Protein AF-A0A507QZF4-F1 (afdb_monomer)

Radius of gyration: 22.24 Å; Cα contacts (8 Å, |Δi|>4): 186; chains: 1; bounding box: 52×52×49 Å

InterPro domains:
  IPR056362 AtuA-like, ferredoxin-fold domain [PF23544] (95-152)

Mean predicted aligned error: 11.83 Å

Sequence (160 aa):
MRSAIPIPFLGFYPVTFPQSELDEAVNLLGSNSASDVQRFAVGPPKKTEPLAPRKDYETKNPAVLEDFGLTKTRPIGDLVLARLGDKGANDCLKKLMGKDWKDWYFVERVEFPDIYAVHFVIYGPLGRGMSSSKLLDSLGKGFGEFIRAVHVPIPKKFLE

Foldseek 3Di:
DPDPDDDDDDDDDDDDDPLQPDQDWDWDADPPDNPPTDIDGPGGDPDDDPDDPADDDDDPDDDDQCVLPAWDWDQQLLQDDDDDDQWDDDPVVCVLCPPVDDPPKDKHWDDDVVVRDITMHIPDPLDPADVPDPDPPNDCVVVNVSSRRRIDTHRPVRND

Solvent-accessible surface area (backbone atoms only — not comparable to full-atom values): 10436 Å² total; per-residue (Å²): 130,85,77,89,70,84,74,89,74,90,82,86,75,94,73,93,73,66,61,88,74,46,87,40,58,52,69,49,71,45,95,86,40,96,83,46,61,51,75,43,82,67,48,56,79,91,75,83,72,84,87,67,87,66,58,67,71,78,71,93,76,74,77,65,69,70,83,54,49,67,62,44,81,38,41,43,44,81,72,48,87,80,81,44,69,83,36,47,67,58,72,63,33,55,60,62,44,49,87,76,52,56,91,86,47,46,48,26,53,44,80,38,76,94,73,79,44,75,49,19,36,52,44,56,96,47,57,85,34,67,96,68,44,91,54,96,76,39,46,37,52,60,56,43,52,54,52,28,61,35,69,38,78,41,39,48,82,66,78,113

Organism: Monascus purpureus (NCBI:txid5098)

pLDDT: mean 77.48, std 13.43, range [40.97, 95.12]

Structure (mmCIF, N/CA/C/O backbone):
data_AF-A0A507QZF4-F1
#
_entry.id   AF-A0A507QZF4-F1
#
loop_
_atom_site.group_PDB
_atom_site.id
_atom_site.type_symbol
_atom_site.label_atom_id
_atom_site.label_alt_id
_atom_site.label_comp_id
_atom_site.label_asym_id
_atom_site.label_entity_id
_atom_site.label_seq_id
_atom_site.pdbx_PDB_ins_code
_atom_site.Cartn_x
_atom_site.Cartn_y
_atom_site.Cartn_z
_atom_site.occupancy
_atom_site.B_iso_or_equiv
_atom_site.auth_seq_id
_atom_site.auth_comp_id
_atom_site.auth_asym_id
_atom_site.auth_atom_id
_atom_site.pdbx_PDB_model_num
ATOM 1 N N . MET A 1 1 ? 35.343 35.270 -6.170 1.00 44.94 1 MET A N 1
ATOM 2 C CA . MET A 1 1 ? 35.050 34.944 -7.582 1.00 44.94 1 MET A CA 1
ATOM 3 C C . MET A 1 1 ? 34.311 33.609 -7.584 1.00 44.94 1 MET A C 1
ATOM 5 O O . MET A 1 1 ? 34.899 32.626 -7.160 1.00 44.94 1 MET A O 1
ATOM 9 N N . ARG A 1 2 ? 33.004 33.576 -7.892 1.00 52.84 2 ARG A N 1
ATOM 10 C CA . ARG A 1 2 ? 32.262 32.306 -8.032 1.00 52.84 2 ARG A CA 1
ATOM 11 C C . ARG A 1 2 ? 32.773 31.628 -9.305 1.00 52.84 2 ARG A C 1
ATOM 13 O O . ARG A 1 2 ? 32.694 32.236 -10.368 1.00 52.84 2 ARG A O 1
ATOM 20 N N . SER A 1 3 ? 33.353 30.439 -9.187 1.00 57.41 3 SER A N 1
ATOM 21 C CA . SER A 1 3 ? 33.901 29.684 -10.316 1.00 57.41 3 SER A CA 1
ATOM 22 C C . SER A 1 3 ? 32.814 29.421 -11.363 1.00 57.41 3 SER A C 1
ATOM 24 O O . SER A 1 3 ? 31.780 28.840 -11.048 1.00 57.41 3 SER A O 1
ATOM 26 N N . ALA A 1 4 ? 33.053 29.854 -12.601 1.00 68.38 4 ALA A N 1
ATOM 27 C CA . ALA A 1 4 ? 32.155 29.740 -13.754 1.00 68.38 4 ALA A CA 1
ATOM 28 C C . ALA A 1 4 ? 32.158 28.339 -14.404 1.00 68.38 4 ALA A C 1
ATOM 30 O O . ALA A 1 4 ? 31.862 28.208 -15.588 1.00 68.38 4 ALA A O 1
ATOM 31 N N . ILE A 1 5 ? 32.542 27.297 -13.661 1.00 73.69 5 ILE A N 1
ATOM 32 C CA . ILE A 1 5 ? 32.644 25.932 -14.187 1.00 73.69 5 ILE A CA 1
ATOM 33 C C . ILE A 1 5 ? 31.276 25.261 -14.003 1.00 73.69 5 ILE A C 1
ATOM 35 O O . ILE A 1 5 ? 30.848 25.099 -12.857 1.00 73.69 5 ILE A O 1
ATOM 39 N N . PRO A 1 6 ? 30.569 24.890 -15.088 1.00 75.75 6 PRO A N 1
ATOM 40 C CA . PRO A 1 6 ? 29.288 24.204 -14.984 1.00 75.75 6 PRO A CA 1
ATOM 41 C C . PRO A 1 6 ? 29.452 22.881 -14.234 1.00 75.75 6 PRO A C 1
ATOM 43 O O . PRO A 1 6 ? 30.323 22.077 -14.565 1.00 75.75 6 PRO A O 1
ATOM 46 N N . ILE A 1 7 ? 28.601 22.644 -13.237 1.00 77.69 7 ILE A N 1
ATOM 47 C CA . ILE A 1 7 ? 28.493 21.337 -12.588 1.00 77.69 7 ILE A CA 1
ATOM 48 C C . ILE A 1 7 ? 27.633 20.457 -13.507 1.00 77.69 7 ILE A C 1
ATOM 50 O O . ILE A 1 7 ? 26.527 20.879 -13.860 1.00 77.69 7 ILE A O 1
ATOM 54 N N . PRO A 1 8 ? 28.094 19.259 -13.907 1.00 76.31 8 PRO A N 1
ATOM 55 C CA . PRO A 1 8 ? 27.250 18.308 -14.616 1.00 76.31 8 PRO A CA 1
ATOM 56 C C . PRO A 1 8 ? 26.003 18.015 -13.780 1.00 76.31 8 PRO A C 1
ATOM 58 O O . PRO A 1 8 ? 26.112 17.592 -12.629 1.00 76.31 8 PRO A O 1
ATOM 61 N N . PHE A 1 9 ? 24.820 18.241 -14.343 1.00 74.88 9 PHE A N 1
ATOM 62 C CA . PHE A 1 9 ? 23.569 17.797 -13.740 1.00 74.88 9 PHE A CA 1
ATOM 63 C C . PHE A 1 9 ? 23.061 16.582 -14.512 1.00 74.88 9 PHE A C 1
ATOM 65 O O . PHE A 1 9 ? 23.109 16.538 -15.742 1.00 74.88 9 PHE A O 1
ATOM 72 N N . LEU A 1 10 ? 22.601 15.571 -13.784 1.00 76.12 10 LEU A N 1
ATOM 73 C CA . LEU A 1 10 ? 22.029 14.373 -14.377 1.00 76.12 10 LEU A CA 1
ATOM 74 C C . LEU A 1 10 ? 20.577 14.667 -14.770 1.00 76.12 10 LEU A C 1
ATOM 76 O O . LEU A 1 10 ? 19.730 14.897 -13.908 1.00 76.12 10 LEU A O 1
ATOM 80 N N . GLY A 1 11 ? 20.298 14.692 -16.072 1.00 72.31 11 GLY A N 1
ATOM 81 C CA . GLY A 1 11 ? 18.937 14.781 -16.595 1.00 72.31 11 GLY A CA 1
ATOM 82 C C . GLY A 1 11 ? 18.314 13.392 -16.699 1.00 72.31 11 GLY A C 1
ATOM 83 O O . GLY A 1 11 ? 18.822 12.548 -17.433 1.00 72.31 11 GLY A O 1
ATOM 84 N N . PHE A 1 12 ? 17.213 13.156 -15.988 1.00 72.44 12 PHE A N 1
ATOM 85 C CA . PHE A 1 12 ? 16.404 11.951 -16.163 1.00 72.44 12 PHE A CA 1
ATOM 86 C C . PHE A 1 12 ? 15.305 12.223 -17.188 1.00 72.44 12 PHE A C 1
ATOM 88 O O . PHE A 1 12 ? 14.484 13.119 -16.995 1.00 72.44 12 PHE A O 1
ATOM 95 N N . TYR A 1 13 ? 15.273 11.429 -18.256 1.00 74.44 13 TYR A N 1
ATOM 96 C CA . TYR A 1 13 ? 14.215 11.472 -19.261 1.00 74.44 13 TYR A CA 1
ATOM 97 C C . TYR A 1 13 ? 13.426 10.162 -19.197 1.00 74.44 13 TYR A C 1
ATOM 99 O O . TYR A 1 13 ? 14.006 9.104 -19.450 1.00 74.44 13 TYR A O 1
ATOM 107 N N . PRO A 1 14 ? 12.131 10.187 -18.831 1.00 73.38 14 PRO A N 1
ATOM 108 C CA . PRO A 1 14 ? 11.321 8.981 -18.840 1.00 73.38 14 PRO A CA 1
ATOM 109 C C . PRO A 1 14 ? 11.080 8.547 -20.286 1.00 73.38 14 PRO A C 1
ATOM 111 O O . PRO A 1 14 ? 10.610 9.329 -21.111 1.00 73.38 14 PRO A O 1
ATOM 114 N N . VAL A 1 15 ? 11.385 7.289 -20.581 1.00 80.06 15 VAL A N 1
ATOM 115 C CA . VAL A 1 15 ? 11.114 6.656 -21.873 1.00 80.06 15 VAL A CA 1
ATOM 116 C C . VAL A 1 15 ? 10.477 5.295 -21.637 1.00 80.06 15 VAL A C 1
ATOM 118 O O . VAL A 1 15 ? 10.752 4.627 -20.639 1.00 80.06 15 VAL A O 1
ATOM 121 N N . THR A 1 16 ? 9.608 4.880 -22.552 1.00 84.06 16 T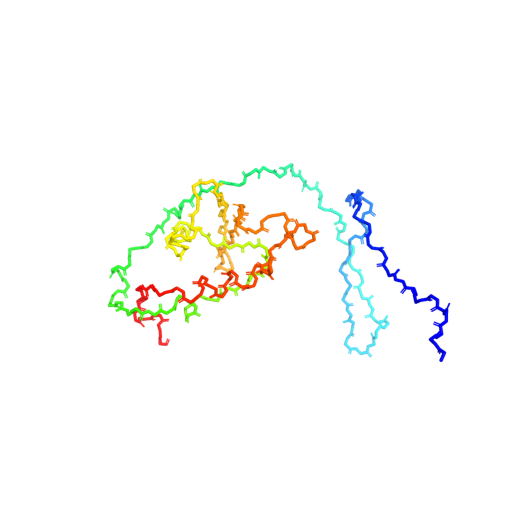HR A N 1
ATOM 122 C CA . THR A 1 16 ? 9.127 3.498 -22.604 1.00 84.06 16 THR A CA 1
ATOM 123 C C . THR A 1 16 ? 10.197 2.639 -23.261 1.00 84.06 16 THR A C 1
ATOM 125 O O . THR A 1 16 ? 10.619 2.948 -24.374 1.00 84.06 16 THR A O 1
ATOM 128 N N . PHE A 1 17 ? 10.618 1.571 -22.588 1.00 83.69 17 PHE A N 1
ATOM 129 C CA . PHE A 1 17 ? 11.596 0.619 -23.107 1.00 83.69 17 PHE A CA 1
ATOM 130 C C . PHE A 1 17 ? 10.917 -0.736 -23.364 1.00 83.69 17 PHE A C 1
ATOM 132 O O . PHE A 1 17 ? 10.159 -1.185 -22.496 1.00 83.69 17 PHE A O 1
ATOM 139 N N . PRO A 1 18 ? 11.128 -1.388 -24.523 1.00 85.81 18 PRO A N 1
ATOM 140 C CA . PRO A 1 18 ? 10.530 -2.689 -24.800 1.00 85.81 18 PRO A CA 1
ATOM 141 C C . PRO A 1 18 ? 10.985 -3.740 -23.784 1.00 85.81 18 PRO A C 1
ATOM 143 O O . PRO A 1 18 ? 12.173 -4.020 -23.650 1.00 85.81 18 PRO A O 1
ATOM 146 N N . GLN A 1 19 ? 10.036 -4.363 -23.081 1.00 82.44 19 GLN A N 1
ATOM 147 C CA . GLN A 1 19 ? 10.351 -5.382 -22.074 1.00 82.44 19 GLN A CA 1
ATOM 148 C C . GLN A 1 19 ? 11.099 -6.586 -22.674 1.00 82.44 19 GLN A C 1
ATOM 150 O O . GLN A 1 19 ? 11.922 -7.195 -22.003 1.00 82.44 19 GLN A O 1
ATOM 155 N N . SER A 1 20 ? 10.861 -6.901 -23.950 1.00 83.94 20 SER A N 1
ATOM 156 C CA . SER A 1 20 ? 11.563 -7.963 -24.682 1.00 83.94 20 SER A CA 1
ATOM 157 C C . SER A 1 20 ? 13.057 -7.708 -24.883 1.00 83.94 20 SER A C 1
ATOM 159 O O . SER A 1 20 ? 13.789 -8.648 -25.174 1.00 83.94 20 SER A O 1
ATOM 161 N N . GLU A 1 21 ? 13.504 -6.458 -24.763 1.00 86.50 21 GLU A N 1
ATOM 162 C CA . GLU A 1 21 ? 14.911 -6.072 -24.906 1.00 86.50 21 GLU A CA 1
ATOM 163 C C . GLU A 1 21 ? 15.654 -6.055 -23.559 1.00 86.50 21 GLU A C 1
ATOM 165 O O . GLU A 1 21 ? 16.863 -5.830 -23.523 1.00 86.50 21 GLU A O 1
ATOM 170 N N . LEU A 1 22 ? 14.957 -6.298 -22.441 1.00 86.12 22 LEU A N 1
ATOM 171 C CA . LEU A 1 22 ? 15.572 -6.361 -21.118 1.00 86.12 22 LEU A CA 1
ATOM 172 C C . LEU A 1 22 ? 16.235 -7.726 -20.887 1.00 86.12 22 LEU A C 1
ATOM 174 O O . LEU A 1 22 ? 15.572 -8.763 -20.855 1.00 86.12 22 LEU A O 1
ATOM 178 N N . ASP A 1 23 ? 17.548 -7.713 -20.649 1.00 87.12 23 ASP A N 1
ATOM 179 C CA . ASP A 1 23 ? 18.297 -8.883 -20.175 1.00 87.12 23 ASP A CA 1
ATOM 180 C C . ASP A 1 23 ? 18.166 -9.023 -18.647 1.00 87.12 23 ASP A C 1
ATOM 182 O O . ASP A 1 23 ? 19.054 -8.654 -17.870 1.00 87.12 23 ASP A O 1
ATOM 186 N N . GLU A 1 24 ? 16.999 -9.504 -18.210 1.00 88.88 24 GLU A N 1
ATOM 187 C CA . GLU A 1 24 ? 16.697 -9.759 -16.800 1.00 88.88 24 GLU A CA 1
ATOM 188 C C . GLU A 1 24 ? 17.461 -10.993 -16.288 1.00 88.88 24 GLU A C 1
ATOM 190 O O . GLU A 1 24 ? 17.261 -12.122 -16.751 1.00 88.88 24 GLU A O 1
ATOM 195 N N . ALA A 1 25 ? 18.316 -10.798 -15.281 1.00 91.19 25 ALA A N 1
ATOM 196 C CA . ALA A 1 25 ? 19.072 -11.873 -14.650 1.00 91.19 25 ALA A CA 1
ATOM 197 C C . ALA A 1 25 ? 19.242 -11.657 -13.141 1.00 91.19 25 ALA A C 1
ATOM 199 O O . ALA A 1 25 ? 19.426 -10.532 -12.672 1.00 91.19 25 ALA A O 1
ATOM 200 N N . VAL A 1 26 ? 19.251 -12.755 -12.386 1.00 91.00 26 VAL A N 1
ATOM 201 C CA . VAL A 1 26 ? 19.630 -12.767 -10.969 1.00 91.00 26 VAL A CA 1
ATOM 202 C C . VAL A 1 26 ? 21.123 -13.048 -10.882 1.00 91.00 26 VAL A C 1
ATOM 204 O O . VAL A 1 26 ? 21.597 -14.050 -11.407 1.00 91.00 26 VAL A O 1
ATOM 207 N N . ASN A 1 27 ? 21.870 -12.168 -10.222 1.00 90.94 27 ASN A N 1
ATOM 208 C CA . ASN A 1 27 ? 23.300 -12.348 -9.986 1.00 90.94 27 ASN A CA 1
ATOM 209 C C . ASN A 1 27 ? 23.494 -12.661 -8.499 1.00 90.94 27 ASN A C 1
ATOM 211 O O . ASN A 1 27 ? 23.261 -11.795 -7.656 1.00 90.94 27 ASN A O 1
ATOM 215 N N . LEU A 1 28 ? 23.875 -13.897 -8.176 1.00 89.19 28 LEU A N 1
ATOM 216 C CA . LEU A 1 28 ? 24.254 -14.283 -6.819 1.00 89.19 28 LEU A CA 1
ATOM 217 C C . LEU A 1 28 ? 25.739 -13.987 -6.630 1.00 89.19 28 LEU A C 1
ATOM 219 O O . LEU A 1 28 ? 26.574 -14.499 -7.373 1.00 89.19 28 LEU A O 1
ATOM 223 N N . LEU A 1 29 ? 26.049 -13.133 -5.658 1.00 89.94 29 LEU A N 1
ATOM 224 C CA . LEU A 1 29 ? 27.421 -12.788 -5.299 1.00 89.94 29 LEU A CA 1
ATOM 225 C C . LEU A 1 29 ? 27.935 -13.801 -4.271 1.00 89.94 29 LEU A C 1
ATOM 227 O O . LEU A 1 29 ? 27.300 -14.009 -3.235 1.00 89.94 29 LEU A O 1
ATOM 231 N N . GLY A 1 30 ? 29.075 -14.422 -4.558 1.00 84.38 30 GLY A N 1
ATOM 232 C CA . GLY A 1 30 ? 29.782 -15.308 -3.646 1.00 84.38 30 GLY A CA 1
ATOM 233 C C . GLY A 1 30 ? 30.273 -14.558 -2.409 1.00 84.38 30 GLY A C 1
ATOM 234 O O . GLY A 1 30 ? 30.601 -13.371 -2.451 1.00 84.38 30 GLY A O 1
ATOM 235 N N . SER A 1 31 ? 30.341 -15.258 -1.279 1.00 79.56 31 SER A N 1
ATOM 236 C CA . SER A 1 31 ? 30.668 -14.679 0.031 1.00 79.56 31 SER A CA 1
ATOM 237 C C . SER A 1 31 ? 32.093 -14.130 0.139 1.00 79.56 31 SER A C 1
ATOM 239 O O . SER A 1 31 ? 32.349 -13.277 0.986 1.00 79.56 31 SER A O 1
ATOM 241 N N . ASN A 1 32 ? 33.015 -14.588 -0.711 1.00 70.44 32 ASN A N 1
ATOM 242 C CA . ASN A 1 32 ? 34.447 -14.342 -0.530 1.00 70.44 32 ASN A CA 1
ATOM 243 C C . ASN A 1 32 ? 35.069 -13.383 -1.552 1.00 70.44 32 ASN A C 1
ATOM 245 O O . ASN A 1 32 ? 36.211 -12.972 -1.355 1.00 70.44 32 ASN A O 1
ATOM 249 N N . SER A 1 33 ? 34.386 -13.020 -2.643 1.00 69.75 33 SER A N 1
ATOM 250 C CA . SER A 1 33 ? 34.923 -12.087 -3.646 1.00 69.75 33 SER A CA 1
ATOM 251 C C . SER A 1 33 ? 33.828 -11.539 -4.556 1.00 69.75 33 SER A C 1
ATOM 253 O O . SER A 1 33 ? 32.999 -12.290 -5.055 1.00 69.75 33 SER A O 1
ATOM 255 N N . ALA A 1 34 ? 33.890 -10.241 -4.867 1.00 67.81 34 ALA A N 1
ATOM 256 C CA . ALA A 1 34 ? 32.982 -9.583 -5.816 1.00 67.81 34 ALA A CA 1
ATOM 257 C C . ALA A 1 34 ? 33.083 -10.122 -7.262 1.00 67.81 34 ALA A C 1
ATOM 259 O O . ALA A 1 34 ? 32.257 -9.778 -8.102 1.00 67.81 34 ALA A O 1
ATOM 260 N N . SER A 1 35 ? 34.100 -10.937 -7.559 1.00 76.00 35 SER A N 1
ATOM 261 C CA . SER A 1 35 ? 34.319 -11.603 -8.847 1.00 76.00 35 SER A CA 1
ATOM 262 C C . SER A 1 35 ? 33.672 -12.987 -8.954 1.00 76.00 35 SER A C 1
ATOM 264 O O . SER A 1 35 ? 33.564 -13.507 -10.062 1.00 76.00 35 SER A O 1
ATOM 266 N N . ASP A 1 36 ? 33.244 -13.586 -7.841 1.00 83.81 36 ASP A N 1
ATOM 267 C CA . ASP A 1 36 ? 32.515 -14.855 -7.840 1.00 83.81 36 ASP A CA 1
ATOM 268 C C . ASP A 1 36 ? 31.021 -14.564 -8.015 1.00 83.81 36 ASP A C 1
ATOM 270 O O . ASP A 1 36 ? 30.277 -14.426 -7.047 1.00 83.81 36 ASP A O 1
ATOM 274 N N . VAL A 1 37 ? 30.597 -14.336 -9.259 1.00 88.31 37 VAL A N 1
ATOM 275 C CA . VAL A 1 37 ? 29.213 -13.969 -9.580 1.00 88.31 37 VAL A CA 1
ATOM 276 C C . VAL A 1 37 ? 28.560 -15.077 -10.386 1.00 88.31 37 VAL A C 1
ATOM 278 O O . VAL A 1 37 ? 28.897 -15.298 -11.549 1.00 88.31 37 VAL A O 1
ATOM 281 N N . GLN A 1 38 ? 27.563 -15.732 -9.794 1.00 90.38 38 GLN A N 1
ATOM 282 C CA . GLN A 1 38 ? 26.726 -16.687 -10.504 1.00 90.38 38 GLN A CA 1
ATOM 283 C C . GLN A 1 38 ? 25.509 -15.968 -11.095 1.00 90.38 38 GLN A C 1
ATOM 285 O O . GLN A 1 38 ? 24.607 -15.539 -10.373 1.00 90.38 38 GLN A O 1
ATOM 290 N N . ARG A 1 39 ? 25.483 -15.829 -12.424 1.00 91.12 39 ARG A N 1
ATOM 291 C CA . ARG A 1 39 ? 24.373 -15.211 -13.162 1.00 91.12 39 ARG A CA 1
ATOM 292 C C . ARG A 1 39 ? 23.366 -16.266 -13.615 1.00 91.12 39 ARG A C 1
ATOM 294 O O . ARG A 1 39 ? 23.715 -17.202 -14.327 1.00 91.12 39 ARG A O 1
ATOM 301 N N . PHE A 1 40 ? 22.102 -16.055 -13.274 1.00 92.31 40 PHE A N 1
ATOM 302 C CA . PHE A 1 40 ? 20.964 -16.843 -13.729 1.00 92.31 40 PHE A CA 1
ATOM 303 C C . PHE A 1 40 ? 20.087 -15.974 -14.622 1.00 92.31 40 PHE A C 1
ATOM 305 O O . PHE A 1 40 ? 19.459 -15.027 -14.145 1.00 92.31 40 PHE A O 1
ATOM 312 N N . ALA A 1 41 ? 20.050 -16.284 -15.917 1.00 90.81 41 ALA A N 1
ATOM 313 C CA . ALA A 1 41 ? 19.152 -15.613 -16.847 1.00 90.81 41 ALA A CA 1
ATOM 314 C C . ALA A 1 41 ? 17.700 -15.975 -16.505 1.00 90.81 41 ALA A C 1
ATOM 316 O O . ALA A 1 41 ? 17.333 -17.151 -16.497 1.00 90.81 41 ALA A O 1
ATOM 317 N N . VAL A 1 42 ? 16.889 -14.961 -16.211 1.00 88.12 42 VAL A N 1
ATOM 318 C CA . VAL A 1 42 ? 15.448 -15.111 -15.961 1.00 88.12 42 VAL A CA 1
ATOM 319 C C . VAL A 1 42 ? 14.688 -14.811 -17.249 1.00 88.12 42 VAL A C 1
ATOM 321 O O . VAL A 1 42 ? 13.793 -15.567 -17.633 1.00 88.12 42 VAL A O 1
ATOM 324 N N . GLY A 1 43 ? 15.118 -13.758 -17.953 1.00 84.44 43 GLY A N 1
ATOM 325 C CA . GLY A 1 43 ? 14.445 -13.222 -19.128 1.00 84.44 43 GLY A CA 1
ATOM 326 C C . GLY A 1 43 ? 13.094 -12.579 -18.788 1.00 84.44 43 GLY A C 1
ATOM 327 O O . GLY A 1 43 ? 12.600 -12.709 -17.666 1.00 84.44 43 GLY A O 1
ATOM 328 N N . PRO A 1 44 ? 12.471 -11.890 -19.755 1.00 84.31 44 PRO A N 1
ATOM 329 C CA . PRO A 1 44 ? 11.194 -11.233 -19.530 1.00 84.31 44 PRO A CA 1
ATOM 330 C C . PRO A 1 44 ? 10.061 -12.252 -19.281 1.00 84.31 44 PRO A C 1
ATOM 332 O O . PRO A 1 44 ? 10.100 -13.380 -19.796 1.00 84.31 44 PRO A O 1
ATOM 335 N N . PRO A 1 45 ? 8.999 -11.868 -18.548 1.00 83.56 45 PRO A N 1
ATOM 336 C CA . PRO A 1 45 ? 7.812 -12.694 -18.352 1.00 83.56 45 PRO A CA 1
ATOM 337 C C . PRO A 1 45 ? 7.221 -13.183 -19.682 1.00 83.56 45 PRO A C 1
ATOM 339 O O . PRO A 1 45 ? 6.829 -12.398 -20.540 1.00 83.56 45 PRO A O 1
ATOM 342 N N . LYS A 1 46 ? 7.101 -14.507 -19.843 1.00 83.25 46 LYS A N 1
ATOM 343 C CA . LYS A 1 46 ? 6.586 -15.133 -21.081 1.00 83.25 46 LYS A CA 1
ATOM 344 C C . LYS A 1 46 ? 5.084 -14.937 -21.299 1.00 83.25 46 LYS A C 1
ATOM 346 O O . LYS A 1 46 ? 4.591 -15.144 -22.402 1.00 83.25 46 LYS A O 1
ATOM 351 N N . LYS A 1 47 ? 4.347 -14.618 -20.235 1.00 83.75 47 LYS A N 1
ATOM 352 C CA . LYS A 1 47 ? 2.909 -14.355 -20.263 1.00 83.75 47 LYS A CA 1
ATOM 353 C C . LYS A 1 47 ? 2.684 -12.966 -19.697 1.00 83.75 47 LYS A C 1
ATOM 355 O O . LYS A 1 47 ? 3.000 -12.724 -18.535 1.00 83.75 47 LYS A O 1
ATOM 360 N N . THR A 1 48 ? 2.146 -12.084 -20.522 1.00 81.62 48 THR A N 1
ATOM 361 C CA . THR A 1 48 ? 1.731 -10.743 -20.129 1.00 81.62 48 THR A CA 1
ATOM 362 C C . THR A 1 48 ? 0.268 -10.558 -20.498 1.00 81.62 48 THR A C 1
ATOM 364 O O . THR A 1 48 ? -0.248 -11.187 -21.423 1.00 81.62 48 THR A O 1
ATOM 367 N N . GLU A 1 49 ? -0.412 -9.706 -19.750 1.00 80.44 49 GLU A N 1
ATOM 368 C CA . GLU A 1 49 ? -1.775 -9.283 -20.031 1.00 80.44 49 GLU A CA 1
ATOM 369 C C . GLU A 1 49 ? -1.839 -7.759 -19.891 1.00 80.44 49 GLU A C 1
ATOM 371 O O . GLU A 1 49 ? -1.112 -7.193 -19.065 1.00 80.44 49 GLU A O 1
ATOM 376 N N . PRO A 1 50 ? -2.664 -7.062 -20.693 1.00 79.06 50 PRO A N 1
ATOM 377 C CA . PRO A 1 50 ? -2.938 -5.656 -20.451 1.00 79.06 50 PRO A CA 1
ATOM 378 C C . PRO A 1 50 ? -3.422 -5.466 -19.013 1.00 79.06 50 PRO A C 1
ATOM 380 O O . PRO A 1 50 ? -4.293 -6.202 -18.548 1.00 79.06 50 PRO A O 1
ATOM 383 N N . LEU A 1 51 ? -2.868 -4.475 -18.311 1.00 72.19 51 LEU A N 1
ATOM 384 C CA . LEU A 1 51 ? -3.269 -4.192 -16.939 1.00 72.19 51 LEU A CA 1
ATOM 385 C C . LEU A 1 51 ? -4.729 -3.720 -16.925 1.00 72.19 51 LEU A C 1
ATOM 387 O O . LEU A 1 51 ? -5.025 -2.572 -17.256 1.00 72.19 51 LEU A O 1
ATOM 391 N N . ALA A 1 52 ? -5.641 -4.612 -16.548 1.00 74.44 52 ALA A N 1
ATOM 392 C CA . ALA A 1 52 ? -7.026 -4.253 -16.299 1.00 74.44 52 ALA A CA 1
ATOM 393 C C . ALA A 1 52 ? -7.140 -3.500 -14.960 1.00 74.44 52 ALA A C 1
ATOM 395 O O . ALA A 1 52 ? -6.404 -3.828 -14.021 1.00 74.44 52 ALA A O 1
ATOM 396 N N . PRO A 1 53 ? -8.075 -2.537 -14.833 1.00 70.75 53 PRO A N 1
ATOM 397 C CA . PRO A 1 53 ? -8.425 -1.968 -13.537 1.00 70.75 53 PRO A CA 1
ATOM 398 C C . PRO A 1 53 ? -8.802 -3.095 -12.580 1.00 70.75 53 PRO A C 1
ATOM 400 O O . PRO A 1 53 ? -9.672 -3.919 -12.892 1.00 70.75 53 PRO A O 1
ATOM 403 N N . ARG A 1 54 ? -8.133 -3.173 -11.430 1.00 75.62 54 ARG A N 1
ATOM 404 C CA . ARG A 1 54 ? -8.485 -4.188 -10.437 1.00 75.62 54 ARG A CA 1
ATOM 405 C C . ARG A 1 54 ? -9.760 -3.756 -9.729 1.00 75.62 54 ARG A C 1
ATOM 407 O O . ARG A 1 54 ? -10.079 -2.575 -9.632 1.00 75.62 54 ARG A O 1
ATOM 414 N N . LYS A 1 55 ? -10.534 -4.735 -9.272 1.00 77.75 55 LYS A N 1
ATOM 415 C CA . LYS A 1 55 ? -11.812 -4.461 -8.617 1.00 77.75 55 LYS A CA 1
ATOM 416 C C . LYS A 1 55 ? -11.589 -4.045 -7.167 1.00 77.75 55 LYS A C 1
ATOM 418 O O . LYS A 1 55 ? -10.692 -4.553 -6.494 1.00 77.75 55 LYS A O 1
ATOM 423 N N . ASP A 1 56 ? -12.458 -3.160 -6.709 1.00 82.81 56 ASP A N 1
ATOM 424 C CA . ASP A 1 56 ? -12.773 -3.003 -5.297 1.00 82.81 56 ASP A CA 1
ATOM 425 C C . ASP A 1 56 ? -13.690 -4.175 -4.893 1.00 82.81 56 ASP A C 1
ATOM 427 O O . ASP A 1 56 ? -14.697 -4.422 -5.566 1.00 82.81 56 ASP A O 1
ATOM 431 N N . TYR A 1 57 ? -13.314 -4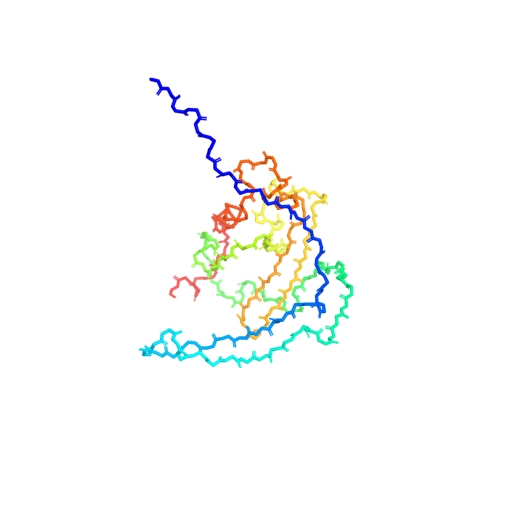.959 -3.880 1.00 84.25 57 TYR A N 1
ATOM 432 C CA . TYR A 1 57 ? -14.112 -6.094 -3.410 1.00 84.25 57 TYR A CA 1
ATOM 433 C C . TYR A 1 57 ? -13.871 -6.391 -1.930 1.00 84.25 57 TYR A C 1
ATOM 435 O O . TYR A 1 57 ? -12.739 -6.371 -1.457 1.00 84.25 57 TYR A O 1
ATOM 443 N N . GLU A 1 58 ? -14.922 -6.772 -1.213 1.00 81.12 58 GLU A N 1
ATOM 444 C CA . GLU A 1 58 ? -14.817 -7.171 0.191 1.00 81.12 58 GLU A CA 1
ATOM 445 C C . GLU A 1 58 ? -14.191 -8.556 0.379 1.00 81.12 58 GLU A C 1
ATOM 447 O O . GLU A 1 58 ? -14.198 -9.396 -0.526 1.00 81.12 58 GLU A O 1
ATOM 452 N N . THR A 1 59 ? -13.642 -8.812 1.570 1.00 81.69 59 THR A N 1
ATOM 453 C CA . THR A 1 59 ? -13.156 -10.162 1.900 1.00 81.69 59 THR A CA 1
ATOM 454 C C . THR A 1 59 ? -14.291 -11.172 1.754 1.00 81.69 59 THR A C 1
ATOM 456 O O . THR A 1 59 ? -15.414 -10.937 2.196 1.00 81.69 59 THR A O 1
ATOM 459 N N . LYS A 1 60 ? -14.006 -12.319 1.128 1.00 83.00 60 LYS A N 1
ATOM 460 C CA . LYS A 1 60 ? -15.016 -13.371 0.930 1.00 83.00 60 LYS A CA 1
ATOM 461 C C . LYS A 1 60 ? -15.480 -13.980 2.254 1.00 83.00 60 LYS A C 1
ATOM 463 O O . LYS A 1 60 ? -16.623 -14.407 2.351 1.00 83.00 60 LYS A O 1
ATOM 468 N N . ASN A 1 61 ? -14.595 -14.000 3.251 1.00 84.12 61 ASN A N 1
ATOM 469 C CA . ASN A 1 61 ? -14.830 -14.586 4.567 1.00 84.12 61 ASN A CA 1
ATOM 470 C C . ASN A 1 61 ? -14.549 -13.527 5.648 1.00 84.12 61 ASN A C 1
ATOM 472 O O . ASN A 1 61 ? -13.465 -13.534 6.240 1.00 84.12 61 ASN A O 1
ATOM 476 N N . PRO A 1 62 ? -15.464 -12.567 5.873 1.00 83.62 62 PRO A N 1
ATOM 477 C CA . PRO A 1 62 ? -15.291 -11.565 6.916 1.00 83.62 62 PRO A CA 1
ATOM 478 C C . PRO A 1 62 ? -15.354 -12.226 8.293 1.00 83.62 62 PRO A C 1
ATOM 480 O O . PRO A 1 62 ? -16.263 -13.003 8.578 1.00 83.62 62 PRO A O 1
ATOM 483 N N . ALA A 1 63 ? -14.388 -11.908 9.150 1.00 85.44 63 ALA A N 1
ATOM 484 C CA . ALA A 1 63 ? -14.415 -12.335 10.540 1.00 85.44 63 ALA A CA 1
ATOM 485 C C . ALA A 1 63 ? -15.219 -11.327 11.378 1.00 85.44 63 ALA A C 1
ATOM 487 O O . ALA A 1 63 ? -15.067 -10.116 11.204 1.00 85.44 63 ALA A O 1
ATOM 488 N N . VAL A 1 64 ? -16.068 -11.824 12.278 1.00 86.31 64 VAL A N 1
ATOM 489 C CA . VAL A 1 64 ? -16.892 -10.996 13.169 1.00 86.31 64 VAL A CA 1
ATOM 490 C C . VAL A 1 64 ? -16.026 -10.527 14.334 1.00 86.31 64 VAL A C 1
ATOM 492 O O . VAL A 1 64 ? -15.373 -11.339 14.981 1.00 86.31 64 VAL A O 1
ATOM 495 N N . LEU A 1 65 ? -15.966 -9.217 14.587 1.00 84.44 65 LEU A N 1
ATOM 496 C CA . LEU A 1 65 ? -15.027 -8.640 15.558 1.00 84.44 65 LEU A CA 1
ATOM 497 C C . LEU A 1 65 ? -15.302 -9.134 16.987 1.00 84.44 65 LEU A C 1
ATOM 499 O O . LEU A 1 65 ? -14.374 -9.346 17.767 1.00 84.44 65 LEU A O 1
ATOM 503 N N . GLU A 1 66 ? -16.573 -9.352 17.304 1.00 87.69 66 GLU A N 1
ATOM 504 C CA . GLU A 1 66 ? -17.072 -9.819 18.593 1.00 87.69 66 GLU A CA 1
ATOM 505 C C . GLU A 1 66 ? -16.550 -11.223 18.946 1.00 87.69 66 GLU A C 1
ATOM 507 O O . GLU A 1 66 ? -16.288 -11.503 20.118 1.00 87.69 66 GLU A O 1
ATOM 512 N N . ASP A 1 67 ? -16.277 -12.066 17.942 1.00 90.94 67 ASP A N 1
ATOM 513 C CA . ASP A 1 67 ? -15.711 -13.412 18.124 1.00 90.94 67 ASP A CA 1
ATOM 514 C C . ASP A 1 67 ? -14.278 -13.368 18.686 1.00 90.94 67 ASP A C 1
ATOM 516 O O . ASP A 1 67 ? -13.738 -14.362 19.182 1.00 90.94 67 ASP A O 1
ATOM 520 N N . PHE A 1 68 ? -13.625 -12.204 18.623 1.00 89.56 68 PHE A N 1
ATOM 521 C CA . PHE A 1 68 ? -12.271 -11.998 19.123 1.00 89.56 68 PHE A CA 1
ATOM 522 C C . PHE A 1 68 ? -12.234 -11.518 20.584 1.00 89.56 68 PHE A C 1
ATOM 524 O O . PHE A 1 68 ? -11.141 -11.388 21.142 1.00 89.56 68 PHE A O 1
ATOM 531 N N . GLY A 1 69 ? -13.398 -11.336 21.219 1.00 90.56 69 GLY A N 1
ATOM 532 C CA . GLY A 1 69 ? -13.540 -10.959 22.623 1.00 90.56 69 GLY A CA 1
ATOM 533 C C . GLY A 1 69 ? -13.487 -9.449 22.860 1.00 90.56 69 GLY A C 1
ATOM 534 O O . GLY A 1 69 ? -13.797 -8.641 21.988 1.00 90.56 69 GLY A O 1
ATOM 535 N N . LEU A 1 70 ? -13.108 -9.046 24.078 1.00 93.44 70 LEU A N 1
ATOM 536 C CA . LEU A 1 70 ? -13.077 -7.632 24.459 1.00 93.44 70 LEU A CA 1
ATOM 537 C C . LEU A 1 70 ? -12.081 -6.840 23.604 1.00 93.44 70 LEU A C 1
ATOM 539 O O . LEU A 1 70 ? -10.921 -7.228 23.458 1.00 93.44 70 LEU A O 1
ATOM 543 N N . THR A 1 71 ? -12.507 -5.673 23.132 1.00 93.31 71 THR A N 1
ATOM 544 C CA . THR A 1 71 ? -11.665 -4.745 22.372 1.00 93.31 71 THR A CA 1
ATOM 545 C C . THR A 1 71 ? -11.105 -3.625 23.247 1.00 93.31 71 THR A C 1
ATOM 547 O O . THR A 1 71 ? -11.685 -3.255 24.270 1.00 93.31 71 THR A O 1
ATOM 550 N N . LYS A 1 72 ? -9.989 -3.036 22.821 1.00 93.69 72 LYS A N 1
ATOM 551 C CA . LYS A 1 72 ? -9.423 -1.798 23.360 1.00 93.69 72 LYS A CA 1
ATOM 552 C C . LYS A 1 72 ? -9.149 -0.837 22.209 1.00 93.69 72 LYS A C 1
ATOM 554 O O . LYS A 1 72 ? -8.566 -1.230 21.203 1.00 93.69 72 LYS A O 1
ATOM 559 N N . THR A 1 73 ? -9.547 0.422 22.363 1.00 95.12 73 THR A N 1
ATOM 560 C CA . THR A 1 73 ? -9.262 1.460 21.367 1.00 95.12 73 THR A CA 1
ATOM 561 C C . THR A 1 73 ? -7.773 1.789 21.368 1.00 95.12 73 THR A C 1
ATOM 563 O O . THR A 1 73 ? -7.235 2.238 22.384 1.00 95.12 73 THR A O 1
ATOM 566 N N . ARG A 1 74 ? -7.104 1.544 20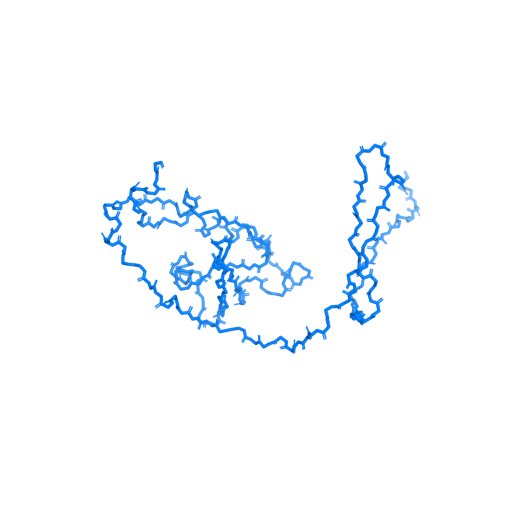.241 1.00 93.12 74 ARG A N 1
ATOM 567 C CA . ARG A 1 74 ? -5.659 1.732 20.045 1.00 93.12 74 ARG A CA 1
ATOM 568 C C . ARG A 1 74 ? -5.370 2.127 18.589 1.00 93.12 74 ARG A C 1
ATOM 570 O O . ARG A 1 74 ? -6.211 1.845 17.731 1.00 93.12 74 ARG A O 1
ATOM 577 N N . PRO A 1 75 ? -4.223 2.766 18.293 1.00 91.44 75 PRO A N 1
ATOM 578 C CA . PRO A 1 75 ? -3.771 2.958 16.918 1.00 91.44 75 PRO A CA 1
ATOM 579 C C . PRO A 1 75 ? -3.691 1.617 16.182 1.00 91.44 75 PRO A C 1
ATOM 581 O O . PRO A 1 75 ? -3.096 0.669 16.695 1.00 91.44 75 PRO A O 1
ATOM 584 N N . ILE A 1 76 ? -4.248 1.526 14.972 1.00 88.56 76 ILE A N 1
ATOM 585 C CA . ILE A 1 76 ? -4.185 0.289 14.171 1.00 88.56 76 ILE A CA 1
ATOM 586 C C . ILE A 1 76 ? -2.738 -0.127 13.864 1.00 88.56 76 ILE A C 1
ATOM 588 O O . ILE A 1 76 ? -2.448 -1.313 13.710 1.00 88.56 76 ILE A O 1
ATOM 592 N N . GLY A 1 77 ? -1.820 0.843 13.844 1.00 86.38 77 GLY A N 1
ATOM 593 C CA . GLY A 1 77 ? -0.386 0.641 13.674 1.00 86.38 77 GLY A CA 1
ATOM 594 C C . GLY A 1 77 ? 0.314 -0.133 14.793 1.00 86.38 77 GLY A C 1
ATOM 595 O O . GLY A 1 77 ? 1.480 -0.477 14.592 1.00 86.38 77 GLY A O 1
ATOM 596 N N . ASP A 1 78 ? -0.359 -0.397 15.921 1.00 87.12 78 ASP A N 1
ATOM 597 C CA . ASP A 1 78 ? 0.128 -1.288 16.985 1.00 87.12 78 ASP A CA 1
ATOM 598 C C . ASP A 1 78 ? 0.038 -2.768 16.589 1.00 87.12 78 ASP A C 1
ATOM 600 O O . ASP A 1 78 ? 0.847 -3.573 17.036 1.00 87.12 78 ASP A O 1
ATOM 604 N N . LEU A 1 79 ? -0.949 -3.124 15.760 1.00 85.25 79 LEU A N 1
ATOM 605 C CA . LEU A 1 79 ? -1.190 -4.495 15.307 1.00 85.25 79 LEU A CA 1
ATOM 606 C C . LEU A 1 79 ? -0.731 -4.703 13.859 1.00 85.25 79 LEU A C 1
ATOM 608 O O . LEU A 1 79 ? -0.182 -5.745 13.508 1.00 85.25 79 LEU A O 1
ATOM 612 N N . VAL A 1 80 ? -0.975 -3.713 12.999 1.00 81.81 80 VAL A N 1
ATOM 613 C CA . VAL A 1 80 ? -0.711 -3.802 11.564 1.00 81.81 80 VAL A CA 1
ATOM 614 C C . VAL A 1 80 ? 0.541 -3.007 11.225 1.00 81.81 80 VAL A C 1
ATOM 616 O O . VAL A 1 80 ? 0.600 -1.782 11.363 1.00 81.81 80 VAL A O 1
ATOM 619 N N . LEU A 1 81 ? 1.542 -3.710 10.704 1.00 73.75 81 LEU A N 1
ATOM 620 C CA . LEU A 1 81 ? 2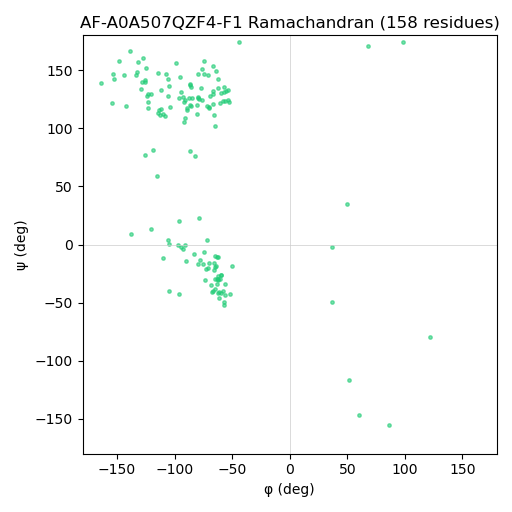.668 -3.068 10.044 1.00 73.75 81 LEU A CA 1
ATOM 621 C C . LEU A 1 81 ? 2.225 -2.618 8.650 1.00 73.75 81 LEU A C 1
ATOM 623 O O . LEU A 1 81 ? 1.616 -3.386 7.907 1.00 73.75 81 LEU A O 1
ATOM 627 N N . ALA A 1 82 ? 2.565 -1.390 8.268 1.00 65.44 82 ALA A N 1
ATOM 628 C CA . ALA A 1 82 ? 2.396 -0.925 6.898 1.00 65.44 82 ALA A CA 1
ATOM 629 C C . ALA A 1 82 ? 3.756 -0.510 6.336 1.00 65.44 82 ALA A C 1
ATOM 631 O O . ALA A 1 82 ? 4.482 0.271 6.946 1.00 65.44 82 ALA A O 1
ATOM 632 N N . ARG A 1 83 ? 4.094 -1.016 5.149 1.00 62.41 83 ARG A N 1
ATOM 633 C CA . ARG A 1 83 ? 5.128 -0.428 4.296 1.00 62.41 83 ARG A CA 1
ATOM 634 C C . ARG A 1 83 ? 4.435 0.171 3.085 1.00 62.41 83 ARG A C 1
ATOM 636 O O . ARG A 1 83 ? 3.913 -0.574 2.265 1.00 62.41 83 ARG A O 1
ATOM 643 N N . LEU A 1 84 ? 4.449 1.499 2.967 1.00 58.75 84 LEU A N 1
ATOM 644 C CA . LEU A 1 84 ? 3.972 2.163 1.757 1.00 58.75 84 LEU A CA 1
ATOM 645 C C . LEU A 1 84 ? 5.112 2.396 0.763 1.00 58.75 84 LEU A C 1
ATOM 647 O O . LEU A 1 84 ? 5.932 3.299 0.927 1.00 58.75 84 LEU A O 1
ATOM 651 N N . GLY A 1 85 ? 5.112 1.586 -0.295 1.00 55.38 85 GLY A N 1
ATOM 652 C CA . GLY A 1 85 ? 5.382 2.067 -1.650 1.00 55.38 85 GLY A CA 1
ATOM 653 C C . GLY A 1 85 ? 4.029 2.328 -2.309 1.00 55.38 85 GLY A C 1
ATOM 654 O O . GLY A 1 85 ? 3.173 1.464 -2.219 1.00 55.38 85 GLY A O 1
ATOM 655 N N . ASP A 1 86 ? 3.820 3.533 -2.843 1.00 45.88 86 ASP A N 1
ATOM 656 C CA . ASP A 1 86 ? 2.705 4.058 -3.663 1.00 45.88 86 ASP A CA 1
ATOM 657 C C . ASP A 1 86 ? 1.226 3.633 -3.408 1.00 45.88 86 ASP A C 1
ATOM 659 O O . ASP A 1 86 ? 0.346 4.115 -4.119 1.00 45.88 86 ASP A O 1
ATOM 663 N N . LYS A 1 87 ? 0.888 2.747 -2.461 1.00 50.53 87 LYS A N 1
ATOM 664 C CA . LYS A 1 87 ? -0.333 1.918 -2.522 1.00 50.53 87 LYS A CA 1
ATOM 665 C C . LYS A 1 87 ? -0.796 1.503 -1.087 1.00 50.53 87 LYS A C 1
ATOM 667 O O . LYS A 1 87 ? -0.002 0.938 -0.339 1.00 50.53 87 LYS A O 1
ATOM 672 N N . GLY A 1 88 ? -2.038 1.837 -0.664 1.00 42.19 88 GLY A N 1
ATOM 673 C CA . GLY A 1 88 ? -2.616 1.626 0.696 1.00 42.19 88 GLY A CA 1
ATOM 674 C C . GLY A 1 88 ? -4.091 1.134 0.735 1.00 42.19 88 GLY A C 1
ATOM 675 O O . GLY A 1 88 ? -4.732 1.172 -0.303 1.00 42.19 88 GLY A O 1
ATOM 676 N N . ALA A 1 89 ? -4.580 0.656 1.907 1.00 42.84 89 ALA A N 1
ATOM 677 C CA . ALA A 1 89 ? -5.784 -0.180 2.250 1.00 42.84 89 ALA A CA 1
ATOM 678 C C . ALA A 1 89 ? -7.209 0.077 1.637 1.00 42.84 89 ALA A C 1
ATOM 680 O O . ALA A 1 89 ? -7.404 1.059 0.950 1.00 42.84 89 ALA A O 1
ATOM 681 N N . ASN A 1 90 ? -8.247 -0.763 1.883 1.00 41.03 90 ASN A N 1
ATOM 682 C CA . ASN A 1 90 ? -9.658 -0.619 1.389 1.00 41.03 90 ASN A CA 1
ATOM 683 C C . ASN A 1 90 ? -10.734 -0.698 2.503 1.00 41.03 90 ASN A C 1
ATOM 685 O O . ASN A 1 90 ? -10.398 -1.183 3.581 1.00 41.03 90 ASN A O 1
ATOM 689 N N . ASP A 1 91 ? -11.954 -0.181 2.220 1.00 44.34 91 ASP A N 1
ATOM 690 C CA . ASP A 1 91 ? -13.257 -0.065 2.938 1.00 44.34 91 ASP A CA 1
ATOM 691 C C . ASP A 1 91 ? -13.226 0.197 4.438 1.00 44.34 91 ASP A C 1
ATOM 693 O O . ASP A 1 91 ? -13.780 1.196 4.911 1.00 44.34 91 ASP A O 1
ATOM 697 N N . CYS A 1 92 ? -12.445 -0.586 5.174 1.00 56.47 92 CYS A N 1
ATOM 698 C CA . CYS A 1 92 ? -11.793 -0.061 6.359 1.00 56.47 92 CYS A CA 1
ATOM 699 C C . CYS A 1 92 ? -11.024 1.223 6.010 1.00 56.47 92 CYS A C 1
ATOM 701 O O . CYS A 1 92 ? -11.198 2.207 6.699 1.00 56.47 92 CYS A O 1
ATOM 703 N N . LEU A 1 93 ? -10.292 1.311 4.893 1.00 72.00 93 LEU A N 1
ATOM 704 C CA . LEU A 1 93 ? -9.575 2.537 4.523 1.00 72.00 93 LEU A CA 1
ATOM 705 C C . LEU A 1 93 ? -10.484 3.739 4.278 1.00 72.00 93 LEU A C 1
ATOM 707 O O . LEU A 1 93 ? -10.162 4.820 4.756 1.00 72.00 93 LEU A O 1
ATOM 711 N N . LYS A 1 94 ? -11.629 3.570 3.606 1.00 77.69 94 LYS A N 1
ATOM 712 C CA . LYS A 1 94 ? -12.601 4.667 3.464 1.00 77.69 94 LYS A CA 1
ATOM 713 C C . LYS A 1 94 ? -13.003 5.191 4.851 1.00 77.69 94 LYS A C 1
ATOM 715 O O . LYS A 1 94 ? -12.990 6.396 5.086 1.00 77.69 94 LYS A O 1
ATOM 720 N N . LYS A 1 95 ? -13.252 4.281 5.804 1.00 80.31 95 LYS A N 1
ATOM 721 C CA . LYS A 1 95 ? -13.545 4.615 7.211 1.00 80.31 95 LYS A CA 1
ATOM 722 C C . LYS A 1 95 ? -12.341 5.215 7.953 1.00 80.31 95 LYS A C 1
ATOM 724 O O . LYS A 1 95 ? -12.522 6.177 8.689 1.00 80.31 95 LYS A O 1
ATOM 729 N N . LEU A 1 96 ? -11.132 4.690 7.747 1.00 82.19 96 LEU A N 1
ATOM 730 C CA . LEU A 1 96 ? -9.887 5.146 8.377 1.00 82.19 96 LEU A CA 1
ATOM 731 C C . LEU A 1 96 ? -9.492 6.543 7.873 1.00 82.19 96 LEU A C 1
ATOM 733 O O . LEU A 1 96 ? -9.000 7.351 8.649 1.00 82.19 96 LEU A O 1
ATOM 737 N N . MET A 1 97 ? -9.762 6.859 6.603 1.00 83.19 97 MET A N 1
ATOM 738 C CA . MET A 1 97 ? -9.583 8.199 6.034 1.00 83.19 97 MET A CA 1
ATOM 739 C C . MET A 1 97 ? -10.635 9.197 6.521 1.00 83.19 97 MET A C 1
ATOM 741 O O . MET A 1 97 ? -10.412 10.404 6.455 1.00 83.19 97 MET A O 1
ATOM 745 N N . GLY A 1 98 ? -11.787 8.726 7.004 1.00 84.75 98 GLY A N 1
ATOM 746 C CA . GLY A 1 98 ? -12.829 9.575 7.570 1.00 84.75 98 GLY A CA 1
ATOM 747 C C . GLY A 1 98 ? -13.217 10.730 6.641 1.00 84.75 98 GLY A C 1
ATOM 748 O O . GLY A 1 98 ? -13.716 10.521 5.539 1.00 84.75 98 GLY A O 1
ATOM 749 N N . LYS A 1 99 ? -12.982 11.970 7.087 1.00 84.88 99 LYS A N 1
ATOM 750 C CA . LYS A 1 99 ? -13.354 13.198 6.354 1.00 84.88 99 LYS A CA 1
ATOM 751 C C . LYS A 1 99 ? -12.444 13.510 5.158 1.00 84.88 99 LYS A C 1
ATOM 753 O O . LYS A 1 99 ? -12.817 14.323 4.304 1.00 84.88 99 LYS A O 1
ATOM 758 N N . ASP A 1 100 ? -11.269 12.887 5.098 1.00 84.06 100 ASP A N 1
ATOM 759 C CA . ASP A 1 100 ? -10.306 13.081 4.013 1.00 84.06 100 ASP A CA 1
ATOM 760 C C . ASP A 1 100 ? -10.677 12.276 2.765 1.00 84.06 100 ASP A C 1
ATOM 762 O O . ASP A 1 100 ? -10.212 12.592 1.666 1.00 84.06 100 ASP A O 1
ATOM 766 N N . TRP A 1 101 ? -11.564 11.282 2.906 1.00 85.19 101 TRP A N 1
ATOM 767 C CA . TRP A 1 101 ? -12.130 10.558 1.774 1.00 85.19 101 TRP A CA 1
ATOM 768 C C . TRP A 1 101 ? -12.940 11.489 0.862 1.00 85.19 101 TRP A C 1
ATOM 770 O O . TRP A 1 101 ? -13.639 12.400 1.316 1.00 85.19 101 TRP A O 1
ATOM 780 N N . LYS A 1 102 ? -12.845 11.249 -0.448 1.00 85.38 102 LYS A N 1
ATOM 781 C CA . LYS A 1 102 ? -13.649 11.901 -1.483 1.00 85.38 102 LYS A CA 1
ATOM 782 C C . LYS A 1 102 ? -14.263 10.825 -2.365 1.00 85.38 102 LYS A C 1
ATOM 784 O O . LYS A 1 102 ? -13.573 9.884 -2.737 1.00 85.38 102 LYS A O 1
ATOM 789 N N . ASP A 1 103 ? -15.519 10.999 -2.760 1.00 86.50 103 ASP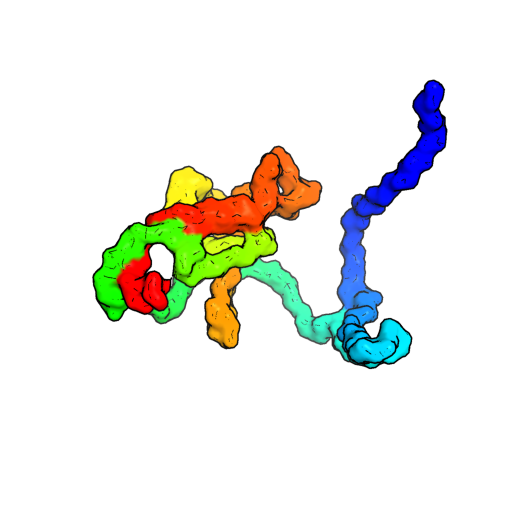 A N 1
ATOM 790 C CA . ASP A 1 103 ? -16.269 9.981 -3.517 1.00 86.50 103 ASP A CA 1
ATOM 791 C C . ASP A 1 103 ? -15.689 9.679 -4.904 1.00 86.50 103 ASP A C 1
ATOM 793 O O . ASP A 1 103 ? -15.975 8.640 -5.488 1.00 86.50 103 ASP A O 1
ATOM 797 N N . TRP A 1 104 ? -14.855 10.578 -5.430 1.00 84.38 104 TRP A N 1
ATOM 798 C CA . TRP A 1 104 ? -14.143 10.367 -6.688 1.00 84.38 104 TRP A CA 1
ATOM 799 C C . TRP A 1 104 ? -12.852 9.546 -6.532 1.00 84.38 104 TRP A C 1
ATOM 801 O O . TRP A 1 104 ? -12.237 9.190 -7.537 1.00 84.38 104 TRP A O 1
ATOM 811 N N . TYR A 1 105 ? -12.416 9.253 -5.303 1.00 86.19 105 TYR A N 1
ATOM 812 C CA . TYR A 1 105 ? -11.303 8.341 -5.064 1.00 86.19 105 TYR A CA 1
ATOM 813 C C . TYR A 1 105 ? -11.709 6.905 -5.381 1.00 86.19 105 TYR A C 1
ATOM 815 O O . TYR A 1 105 ? -12.840 6.484 -5.141 1.00 86.19 105 TYR A O 1
ATOM 823 N N . PHE A 1 106 ? -10.751 6.133 -5.883 1.00 83.44 106 PHE A N 1
ATOM 824 C CA . PHE A 1 106 ? -10.950 4.727 -6.211 1.00 83.44 106 PHE A CA 1
ATOM 825 C C . PHE A 1 106 ? -9.900 3.870 -5.514 1.00 83.44 106 PHE A C 1
ATOM 827 O O . PHE A 1 106 ? -8.745 4.282 -5.405 1.00 83.44 106 PHE A O 1
ATOM 834 N N . VAL A 1 107 ? -10.297 2.691 -5.033 1.00 81.69 107 VAL A N 1
ATOM 835 C CA . VAL A 1 107 ? -9.394 1.764 -4.350 1.00 81.69 107 VAL A CA 1
ATOM 836 C C . VAL A 1 107 ? -9.400 0.413 -5.043 1.00 81.69 107 VAL A C 1
ATOM 838 O O . VAL A 1 107 ? -10.448 -0.188 -5.239 1.00 81.69 107 VAL A O 1
ATOM 841 N N . GLU A 1 108 ? -8.214 -0.098 -5.340 1.00 84.12 108 GLU A N 1
ATOM 842 C CA . GLU A 1 108 ? -8.017 -1.502 -5.685 1.00 84.12 108 GLU A CA 1
ATOM 843 C C . GLU A 1 108 ? -7.605 -2.284 -4.444 1.00 84.12 108 GLU A C 1
ATOM 845 O O . GLU A 1 108 ? -6.828 -1.785 -3.631 1.00 84.12 108 GLU A O 1
ATOM 850 N N . ARG A 1 109 ? -8.058 -3.533 -4.330 1.00 84.75 109 ARG A N 1
ATOM 851 C CA . ARG A 1 109 ? -7.678 -4.459 -3.260 1.00 84.75 109 ARG A CA 1
ATOM 852 C C . ARG A 1 109 ? -7.153 -5.759 -3.849 1.00 84.75 109 ARG A C 1
ATOM 854 O O . ARG A 1 109 ? -7.678 -6.254 -4.838 1.00 84.75 109 ARG A O 1
ATOM 861 N N . VAL A 1 110 ? -6.104 -6.302 -3.246 1.00 84.25 110 VAL A N 1
ATOM 862 C CA . VAL A 1 110 ? -5.482 -7.573 -3.615 1.00 84.25 110 VAL A CA 1
ATOM 863 C C . VAL A 1 110 ? -5.050 -8.286 -2.344 1.00 84.25 110 VAL A C 1
ATOM 865 O O . VAL A 1 110 ? -4.224 -7.784 -1.588 1.00 84.25 110 VAL A O 1
ATOM 868 N N . GLU A 1 111 ? -5.600 -9.468 -2.108 1.00 84.12 111 GLU A N 1
ATOM 869 C CA . GLU A 1 111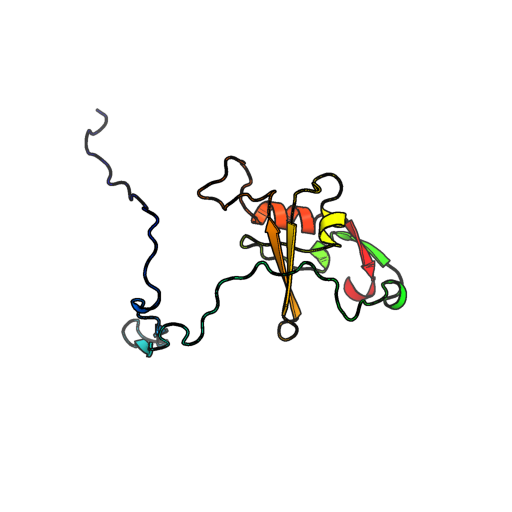 ? -5.161 -10.344 -1.022 1.00 84.12 111 GLU A CA 1
ATOM 870 C C . GLU A 1 111 ? -3.988 -11.209 -1.499 1.00 84.12 111 GLU A C 1
ATOM 872 O O . GLU A 1 111 ? -4.012 -11.741 -2.608 1.00 84.12 111 GLU A O 1
ATOM 877 N N . PHE A 1 112 ? -2.983 -11.379 -0.643 1.00 84.12 112 PHE A N 1
ATOM 878 C CA . PHE A 1 112 ? -1.880 -12.321 -0.809 1.00 84.12 112 PHE A CA 1
ATOM 879 C C . PHE A 1 112 ? -1.902 -13.324 0.356 1.00 84.12 112 PHE A C 1
ATOM 881 O O . PHE A 1 112 ? -1.175 -13.139 1.339 1.00 84.12 112 PHE A O 1
ATOM 888 N N . PRO A 1 113 ? -2.756 -14.365 0.282 1.00 80.69 113 PRO A N 1
ATOM 889 C CA . PRO A 1 113 ? -3.015 -15.270 1.402 1.00 80.69 113 PRO A CA 1
ATOM 890 C C . PRO A 1 113 ? -1.754 -15.965 1.920 1.00 80.69 113 PRO A C 1
ATOM 892 O O . PRO A 1 113 ? -1.549 -16.038 3.127 1.00 80.69 113 PRO A O 1
ATOM 895 N N . ASP A 1 114 ? -0.872 -16.387 1.012 1.00 84.50 114 ASP A N 1
ATOM 896 C CA . ASP A 1 114 ? 0.315 -17.188 1.342 1.00 84.50 114 ASP A CA 1
ATOM 897 C C . ASP A 1 114 ? 1.398 -16.408 2.104 1.00 84.50 114 ASP A C 1
ATOM 899 O O . ASP A 1 114 ? 2.297 -17.002 2.695 1.00 84.50 114 ASP A O 1
ATOM 903 N N . ILE A 1 115 ? 1.317 -15.074 2.105 1.00 83.50 115 ILE A N 1
ATOM 904 C CA . ILE A 1 115 ? 2.229 -14.189 2.846 1.00 83.50 115 ILE A CA 1
ATOM 905 C C . ILE A 1 115 ? 1.488 -13.311 3.862 1.00 83.50 115 ILE A C 1
ATOM 907 O O . ILE A 1 115 ? 2.062 -12.345 4.363 1.00 83.50 115 ILE A O 1
ATOM 911 N N . TYR A 1 116 ? 0.218 -13.625 4.150 1.00 80.75 116 TYR A N 1
ATOM 912 C CA . TYR A 1 116 ? -0.646 -12.896 5.088 1.00 80.75 116 TYR A CA 1
ATOM 913 C C . TYR A 1 116 ? -0.666 -11.376 4.864 1.00 80.75 116 TYR A C 1
ATOM 915 O O . TYR A 1 116 ? -0.752 -10.591 5.808 1.00 80.75 116 TYR A O 1
ATOM 923 N N . ALA A 1 117 ? -0.583 -10.951 3.601 1.00 81.56 117 ALA A N 1
ATOM 924 C CA . ALA A 1 117 ? -0.555 -9.543 3.232 1.00 81.56 117 ALA A CA 1
ATOM 925 C C . ALA A 1 117 ? -1.801 -9.170 2.434 1.00 81.56 117 ALA A C 1
ATOM 927 O O . ALA A 1 117 ? -2.324 -9.957 1.647 1.00 81.56 117 ALA A O 1
ATOM 928 N N . VAL A 1 118 ? -2.256 -7.932 2.597 1.00 81.62 118 VAL A N 1
ATOM 929 C CA . VAL A 1 118 ? -3.267 -7.342 1.721 1.00 81.62 118 VAL A CA 1
ATOM 930 C C . VAL A 1 118 ? -2.680 -6.064 1.148 1.00 81.62 118 VAL A C 1
ATOM 932 O O . VAL A 1 118 ? -2.228 -5.184 1.879 1.00 81.62 118 VAL A O 1
ATOM 935 N N . HIS A 1 119 ? -2.635 -6.000 -0.174 1.00 81.50 119 HIS A N 1
ATOM 936 C CA . HIS A 1 119 ? -2.130 -4.875 -0.937 1.00 81.50 119 HIS A CA 1
ATOM 937 C C . HIS A 1 119 ? -3.278 -4.133 -1.583 1.00 81.50 119 HIS A C 1
ATOM 939 O O . HIS A 1 119 ? -4.283 -4.713 -1.985 1.00 81.50 119 HIS A O 1
ATOM 945 N N . PHE A 1 120 ? -3.118 -2.830 -1.710 1.00 79.12 120 PHE A N 1
ATOM 946 C CA . PHE A 1 120 ? -4.219 -1.986 -2.097 1.00 79.12 120 PHE A CA 1
ATOM 947 C C . PHE A 1 120 ? -3.702 -0.738 -2.782 1.00 79.12 120 PHE A C 1
ATOM 949 O O . PHE A 1 120 ? -2.635 -0.275 -2.417 1.00 79.12 120 PHE A O 1
ATOM 956 N N . VAL A 1 121 ? -4.427 -0.188 -3.750 1.00 79.12 121 VAL A N 1
ATOM 957 C CA . VAL A 1 121 ? -3.991 0.968 -4.552 1.00 79.12 121 VAL A CA 1
ATOM 958 C C . VAL A 1 121 ? -5.027 2.060 -4.434 1.00 79.12 121 VAL A C 1
ATOM 960 O O . VAL A 1 121 ? -6.188 1.789 -4.701 1.00 79.12 121 VAL A O 1
ATOM 963 N N . ILE A 1 122 ? -4.626 3.282 -4.085 1.00 77.69 122 ILE A N 1
ATOM 964 C CA . ILE A 1 122 ? -5.562 4.400 -3.919 1.00 77.69 122 ILE A CA 1
ATOM 965 C C . ILE A 1 122 ? -5.319 5.411 -5.027 1.00 77.69 122 ILE A C 1
ATOM 967 O O . ILE A 1 122 ? -4.260 6.035 -5.107 1.00 77.69 122 ILE A O 1
ATOM 971 N N . TYR A 1 123 ? -6.326 5.595 -5.866 1.00 79.81 123 TYR A N 1
ATOM 972 C CA . TYR A 1 123 ? -6.330 6.566 -6.943 1.00 79.81 123 TYR A CA 1
ATOM 973 C C . TYR A 1 123 ? -6.985 7.856 -6.463 1.00 79.81 123 TYR A C 1
ATOM 975 O O . TYR A 1 123 ? -8.073 7.839 -5.889 1.00 79.81 123 TYR A O 1
ATOM 983 N N . GLY A 1 124 ? -6.310 8.979 -6.715 1.00 80.19 124 GLY A N 1
ATOM 984 C CA . GLY A 1 124 ? -6.781 10.314 -6.355 1.00 80.19 124 GLY A CA 1
ATOM 985 C C . GLY A 1 124 ? -5.820 11.063 -5.436 1.00 80.19 124 GLY A C 1
ATOM 986 O O . GLY A 1 124 ? -5.049 11.877 -5.947 1.00 80.19 124 GLY A O 1
ATOM 987 N N . PRO A 1 125 ? -5.808 10.786 -4.118 1.00 73.06 125 PRO A N 1
ATOM 988 C CA . PRO A 1 125 ? -5.091 11.602 -3.135 1.00 73.06 125 PRO A CA 1
ATOM 989 C C . PRO A 1 125 ? -3.569 11.632 -3.356 1.00 73.06 125 PRO A C 1
ATOM 991 O O . PRO A 1 125 ? -2.923 12.619 -3.021 1.00 73.06 125 PRO A O 1
ATOM 994 N N . LEU A 1 126 ? -3.000 10.583 -3.961 1.00 66.44 126 LEU A N 1
ATOM 995 C CA . LEU A 1 126 ? -1.560 10.448 -4.227 1.00 66.44 126 LEU A CA 1
ATOM 996 C C . LEU A 1 126 ? -1.147 10.861 -5.658 1.00 66.44 126 LEU A C 1
ATOM 998 O O . LEU A 1 126 ? 0.035 10.820 -6.006 1.00 66.44 126 LEU A O 1
ATOM 1002 N N . GLY A 1 127 ? -2.098 11.284 -6.501 1.00 65.44 127 GLY A N 1
ATOM 1003 C CA . GLY A 1 127 ? -1.828 11.691 -7.884 1.00 65.44 127 GLY A CA 1
ATOM 1004 C C . GLY A 1 127 ? -1.206 10.580 -8.746 1.00 65.44 127 GLY A C 1
ATOM 1005 O O . GLY A 1 127 ? -1.511 9.403 -8.578 1.00 65.44 127 GLY A O 1
ATOM 1006 N N . ARG A 1 128 ? -0.341 10.955 -9.700 1.00 61.81 128 ARG A N 1
ATOM 1007 C CA . ARG A 1 128 ? 0.391 10.025 -10.590 1.00 61.81 128 ARG A CA 1
ATOM 1008 C C . ARG A 1 128 ? 1.809 9.698 -10.083 1.00 61.81 128 ARG A C 1
ATOM 1010 O O . ARG A 1 128 ? 2.658 9.266 -10.858 1.00 61.81 128 ARG A O 1
ATOM 1017 N N . GLY A 1 129 ? 2.068 9.900 -8.790 1.00 54.00 129 GLY A N 1
ATOM 1018 C CA . GLY A 1 129 ? 3.361 9.637 -8.156 1.00 54.00 129 GLY A CA 1
ATOM 1019 C C . GLY A 1 129 ? 4.256 10.871 -7.991 1.00 54.00 129 GLY A C 1
ATOM 1020 O O . GLY A 1 129 ? 3.955 11.970 -8.460 1.00 54.00 129 GLY A O 1
ATOM 1021 N N . MET A 1 130 ? 5.383 10.670 -7.304 1.00 52.75 130 MET A N 1
ATOM 1022 C CA . MET A 1 130 ? 6.252 11.734 -6.775 1.00 52.75 130 MET A CA 1
ATOM 1023 C C . MET A 1 130 ? 6.863 12.648 -7.849 1.00 52.75 130 MET A C 1
ATOM 1025 O O . MET A 1 130 ? 7.030 13.839 -7.611 1.00 52.75 130 MET A O 1
ATOM 1029 N N . SER A 1 131 ? 7.111 12.138 -9.058 1.00 50.53 131 SER A N 1
ATOM 1030 C CA . SER A 1 131 ? 7.620 12.940 -10.182 1.00 50.53 131 SER A CA 1
ATOM 1031 C C . SER A 1 131 ? 6.574 13.871 -10.815 1.00 50.53 131 SER A C 1
ATOM 1033 O O . SER A 1 131 ? 6.918 14.664 -11.688 1.00 50.53 131 SER A O 1
ATOM 1035 N N . SER A 1 132 ? 5.303 13.790 -10.405 1.00 49.81 132 SER A N 1
ATOM 1036 C CA . SER A 1 132 ? 4.191 14.509 -11.045 1.00 49.81 132 SER A CA 1
ATOM 1037 C C . SER A 1 132 ? 3.182 15.138 -10.072 1.00 49.81 132 SER A C 1
ATOM 1039 O O . SER A 1 132 ? 2.148 15.648 -10.509 1.00 49.81 132 SER A O 1
ATOM 1041 N N . SER A 1 133 ? 3.474 15.152 -8.767 1.00 49.50 133 SER A N 1
ATOM 1042 C CA . SER A 1 133 ? 2.601 15.733 -7.740 1.00 49.50 133 SER A CA 1
ATOM 1043 C C . SER A 1 133 ? 3.127 17.072 -7.220 1.00 49.50 133 SER A C 1
ATOM 1045 O O . SER A 1 133 ? 4.326 17.258 -7.039 1.00 49.50 133 SER A O 1
ATOM 1047 N N . LYS A 1 134 ? 2.210 18.011 -6.957 1.00 44.22 134 LYS A N 1
ATOM 1048 C CA . LYS A 1 134 ? 2.504 19.341 -6.387 1.00 44.22 134 LYS A CA 1
ATOM 1049 C C . LYS A 1 134 ? 2.350 19.393 -4.860 1.00 44.22 134 LYS A C 1
ATOM 1051 O O . LYS A 1 134 ? 2.550 20.451 -4.271 1.00 44.22 134 LYS A O 1
ATOM 1056 N N . LEU A 1 135 ? 1.935 18.294 -4.228 1.00 52.16 135 LEU A N 1
ATOM 1057 C CA . LEU A 1 135 ? 1.679 18.241 -2.789 1.00 52.16 135 LEU A CA 1
ATOM 1058 C C . LEU A 1 135 ? 2.972 17.949 -2.018 1.00 52.16 135 LEU A C 1
ATOM 1060 O O . LEU A 1 135 ? 3.739 17.064 -2.393 1.00 52.16 135 LEU A O 1
ATOM 1064 N N . LEU A 1 136 ? 3.183 18.695 -0.927 1.00 40.97 136 LEU A N 1
ATOM 1065 C CA . LEU A 1 136 ? 4.374 18.621 -0.069 1.00 40.97 136 LEU A CA 1
ATOM 1066 C C . LEU A 1 136 ? 4.571 17.224 0.554 1.00 40.97 136 LEU A C 1
ATOM 1068 O O . LEU A 1 136 ? 5.702 16.828 0.813 1.00 40.97 136 LEU A O 1
ATOM 1072 N N . ASP A 1 137 ? 3.482 16.466 0.715 1.00 51.03 137 ASP A N 1
ATOM 1073 C CA . ASP A 1 137 ? 3.482 15.062 1.136 1.00 51.03 137 ASP A CA 1
ATOM 1074 C C . ASP A 1 137 ? 2.935 14.148 0.025 1.00 51.03 137 ASP A C 1
ATOM 1076 O O . ASP A 1 137 ? 1.938 13.447 0.163 1.00 51.03 137 ASP A O 1
ATOM 1080 N N . SER A 1 138 ? 3.586 14.177 -1.142 1.00 50.97 138 SER A N 1
ATOM 1081 C CA . SER A 1 138 ? 3.362 13.192 -2.213 1.00 50.97 138 SER A CA 1
ATOM 1082 C C . SER A 1 138 ? 3.944 11.805 -1.882 1.00 50.97 138 SER A C 1
ATOM 1084 O O . SER A 1 138 ? 3.958 10.911 -2.736 1.00 50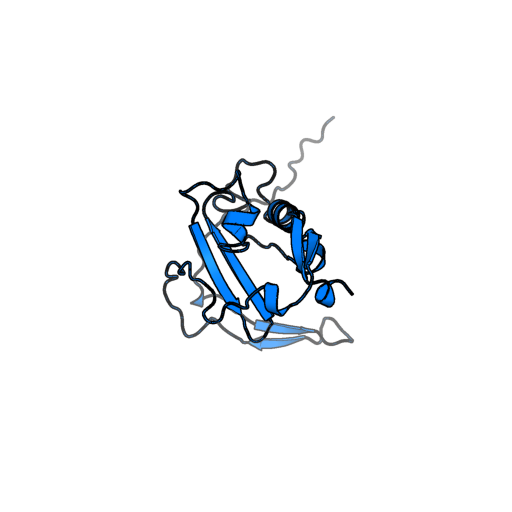.97 138 SER A O 1
ATOM 1086 N N . LEU A 1 139 ? 4.492 11.614 -0.683 1.00 58.25 139 LEU A N 1
ATOM 1087 C CA . LEU A 1 139 ? 5.072 10.352 -0.269 1.00 58.25 139 LEU A CA 1
ATOM 1088 C C . LEU A 1 139 ? 3.968 9.513 0.367 1.00 58.25 139 LEU A C 1
ATOM 1090 O O . LEU A 1 139 ? 3.481 9.822 1.447 1.00 58.25 139 LEU A O 1
ATOM 1094 N N . GLY A 1 140 ? 3.658 8.363 -0.236 1.00 60.66 140 GLY A N 1
ATOM 1095 C CA . GLY A 1 140 ? 2.815 7.348 0.408 1.00 60.66 140 GLY A CA 1
ATOM 1096 C C . GLY A 1 140 ? 3.272 6.995 1.837 1.00 60.66 140 GLY A C 1
ATOM 1097 O O . GLY A 1 140 ? 2.486 6.506 2.633 1.00 60.66 140 GLY A O 1
ATOM 1098 N N . LYS A 1 141 ? 4.517 7.308 2.218 1.00 67.69 141 LYS A N 1
ATOM 1099 C CA . LYS A 1 141 ? 5.026 7.159 3.587 1.00 67.69 141 LYS A CA 1
ATOM 1100 C C . LYS A 1 141 ? 4.193 7.926 4.626 1.00 67.69 141 LYS A C 1
ATOM 1102 O O . LYS A 1 141 ? 3.805 7.316 5.617 1.00 67.69 141 LYS A O 1
ATOM 1107 N N . GLY A 1 142 ? 3.887 9.207 4.399 1.00 71.25 142 GLY A N 1
ATOM 1108 C CA . GLY A 1 142 ? 3.088 10.008 5.335 1.00 71.25 142 GLY A CA 1
ATOM 1109 C C . GLY A 1 142 ? 1.646 9.512 5.420 1.00 71.25 142 GLY A C 1
ATOM 1110 O O . GLY A 1 142 ? 1.103 9.337 6.509 1.00 71.25 142 GLY A O 1
ATOM 1111 N N . PHE A 1 143 ? 1.075 9.142 4.271 1.00 75.50 143 PHE A N 1
ATOM 1112 C CA . PHE A 1 143 ? -0.246 8.519 4.200 1.00 75.50 143 PHE A CA 1
ATOM 1113 C C . PHE A 1 143 ? -0.322 7.202 4.993 1.00 75.50 143 PHE A C 1
ATOM 1115 O O . PHE A 1 143 ? -1.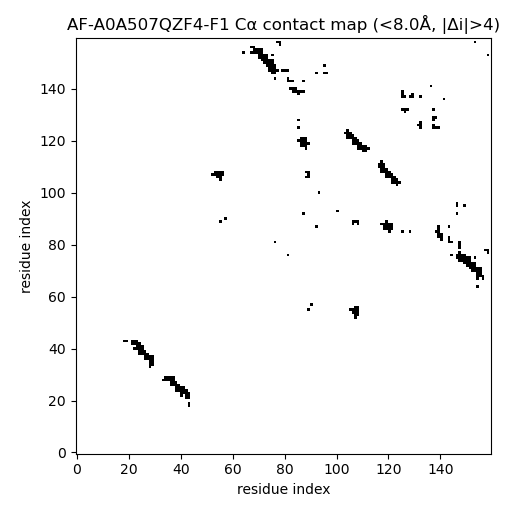291 6.951 5.705 1.00 75.50 143 PHE A O 1
ATOM 1122 N N . GLY A 1 144 ? 0.715 6.366 4.912 1.00 75.94 144 GLY A N 1
ATOM 1123 C CA . GLY A 1 144 ? 0.807 5.138 5.695 1.00 75.94 144 GLY A CA 1
ATOM 1124 C C . GLY A 1 144 ? 0.823 5.375 7.194 1.00 75.94 144 GLY A C 1
ATOM 1125 O O . GLY A 1 144 ? 0.076 4.724 7.923 1.00 75.94 144 GLY A O 1
ATOM 1126 N N . GLU A 1 145 ? 1.628 6.332 7.648 1.00 78.62 145 GLU A N 1
ATOM 1127 C CA . GLU A 1 145 ? 1.685 6.706 9.061 1.00 78.62 145 GLU A CA 1
ATOM 1128 C C . GLU A 1 145 ? 0.368 7.318 9.546 1.00 78.62 145 GLU A C 1
ATOM 1130 O O . GLU A 1 145 ? -0.092 6.984 10.637 1.00 78.62 145 GLU A O 1
ATOM 1135 N N . PHE A 1 146 ? -0.292 8.131 8.717 1.00 83.19 146 PHE A N 1
ATOM 1136 C CA . PHE A 1 146 ? -1.623 8.657 9.011 1.00 83.19 146 PHE A CA 1
ATOM 1137 C C . PHE A 1 146 ? -2.625 7.528 9.266 1.00 83.19 146 PHE A C 1
ATOM 1139 O O . PHE A 1 146 ? -3.257 7.501 10.319 1.00 83.19 146 PHE A O 1
ATOM 1146 N N . ILE A 1 147 ? -2.720 6.557 8.351 1.00 83.50 147 ILE A N 1
ATOM 1147 C CA . ILE A 1 147 ? -3.629 5.416 8.511 1.00 83.50 147 ILE A CA 1
ATOM 1148 C C . ILE A 1 147 ? -3.267 4.594 9.753 1.00 83.50 147 ILE A C 1
ATOM 1150 O O . ILE A 1 147 ? -4.158 4.208 10.506 1.00 83.50 147 ILE A O 1
ATOM 1154 N N . ARG A 1 148 ? -1.973 4.370 10.015 1.00 85.44 148 ARG A N 1
ATOM 1155 C CA . ARG A 1 148 ? -1.496 3.657 11.213 1.00 85.44 148 ARG A CA 1
ATOM 1156 C C . ARG A 1 148 ? -1.838 4.377 12.521 1.00 85.44 148 ARG A C 1
ATOM 1158 O O . ARG A 1 148 ? -2.038 3.710 13.536 1.00 85.44 148 ARG A O 1
ATOM 1165 N N . ALA A 1 149 ? -1.935 5.703 12.506 1.00 88.50 149 ALA A N 1
ATOM 1166 C CA . ALA A 1 149 ? -2.293 6.508 1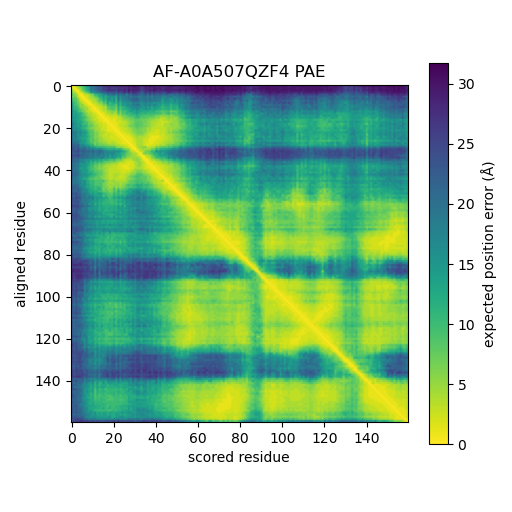3.672 1.00 88.50 149 ALA A CA 1
ATOM 1167 C C . ALA A 1 149 ? -3.803 6.501 13.988 1.00 88.50 149 ALA A C 1
ATOM 1169 O O . ALA A 1 149 ? -4.211 6.917 15.080 1.00 88.50 149 ALA A O 1
ATOM 1170 N N . VAL A 1 150 ? -4.648 6.019 13.069 1.00 88.94 150 VAL A N 1
ATOM 1171 C CA . VAL A 1 150 ? -6.098 5.956 13.284 1.00 88.94 150 VAL A CA 1
ATOM 1172 C C . VAL A 1 150 ? -6.422 4.955 14.389 1.00 88.94 150 VAL A C 1
ATOM 1174 O O . VAL A 1 150 ? -5.968 3.810 14.382 1.00 88.94 150 VAL A O 1
ATOM 1177 N N . HIS A 1 151 ? -7.227 5.402 15.351 1.00 91.94 151 HIS A N 1
ATOM 1178 C CA . HIS A 1 151 ? -7.642 4.586 16.481 1.00 91.94 151 HIS A CA 1
ATOM 1179 C C . HIS A 1 151 ? -8.860 3.739 16.125 1.00 91.94 151 HIS A C 1
ATOM 1181 O O . HIS A 1 151 ? -9.893 4.264 15.712 1.00 91.94 151 HIS A O 1
ATOM 1187 N N . VAL A 1 152 ? -8.747 2.433 16.341 1.00 90.75 152 VAL A N 1
ATOM 1188 C CA . VAL A 1 152 ? -9.811 1.458 16.085 1.00 90.75 152 VAL A CA 1
ATOM 1189 C C . VAL A 1 152 ? -9.976 0.532 17.292 1.00 90.75 152 VAL A C 1
ATOM 1191 O O . VAL A 1 152 ? -9.049 0.399 18.098 1.00 90.75 152 VAL A O 1
ATOM 1194 N N . PRO A 1 153 ? -11.148 -0.099 17.475 1.00 92.06 153 PRO A N 1
ATOM 1195 C CA . PRO A 1 153 ? -11.296 -1.167 18.455 1.00 92.06 153 PRO A CA 1
ATOM 1196 C C . PRO A 1 153 ? -10.446 -2.378 18.036 1.00 92.06 153 PRO A C 1
ATOM 1198 O O . PRO A 1 153 ? -10.746 -3.034 17.043 1.00 92.06 153 PRO A O 1
ATOM 1201 N N . ILE A 1 154 ? -9.387 -2.678 18.796 1.00 91.56 154 ILE A N 1
ATOM 1202 C CA . ILE A 1 154 ? -8.516 -3.842 18.570 1.00 91.56 154 ILE A CA 1
ATOM 1203 C C . ILE A 1 154 ? -8.807 -4.903 19.639 1.00 91.56 154 ILE A C 1
ATOM 1205 O O . ILE A 1 154 ? -8.785 -4.569 20.829 1.00 91.56 154 ILE A O 1
ATOM 1209 N N . PRO A 1 155 ? -9.077 -6.170 19.276 1.00 93.25 155 PRO A N 1
ATOM 1210 C CA . PRO A 1 155 ? -9.249 -7.245 20.249 1.00 93.25 155 PRO A CA 1
ATOM 1211 C C . PRO A 1 155 ? -8.021 -7.397 21.147 1.00 93.25 155 PRO A C 1
ATOM 1213 O O . PRO A 1 155 ? -6.895 -7.479 20.658 1.00 93.25 155 PRO A O 1
ATOM 1216 N N . LYS A 1 156 ? -8.232 -7.461 22.467 1.00 92.31 156 LYS A N 1
ATOM 1217 C CA . LYS A 1 156 ? -7.139 -7.488 23.456 1.00 92.31 156 LYS A CA 1
ATOM 1218 C C . LYS A 1 156 ? -6.153 -8.632 23.232 1.00 92.31 156 LYS A C 1
ATOM 1220 O O . LYS A 1 156 ? -4.964 -8.426 23.419 1.00 92.31 156 LYS A O 1
ATOM 1225 N N . LYS A 1 157 ? -6.629 -9.784 22.749 1.00 91.25 157 LYS A N 1
ATOM 1226 C CA . LYS A 1 157 ? -5.793 -10.960 22.456 1.00 91.25 157 LYS A CA 1
ATOM 1227 C C . LYS A 1 157 ? -4.730 -10.743 21.368 1.00 91.25 157 LYS A C 1
ATOM 1229 O O . LYS A 1 157 ? -3.910 -11.623 21.158 1.00 91.25 157 LYS A O 1
ATOM 1234 N N . PHE A 1 158 ? -4.786 -9.626 20.640 1.00 88.50 158 PHE A N 1
ATOM 1235 C CA . PHE A 1 158 ? -3.801 -9.249 19.624 1.00 88.50 158 PHE A CA 1
ATOM 1236 C C . PHE A 1 158 ? -2.854 -8.125 20.079 1.00 88.50 158 PHE A C 1
ATOM 1238 O O . PHE A 1 158 ? -2.034 -7.673 19.289 1.00 88.50 158 PHE A O 1
ATOM 1245 N N . LEU A 1 159 ? -2.998 -7.629 21.312 1.00 85.00 159 LEU A N 1
ATOM 1246 C CA . LEU A 1 159 ? -2.196 -6.533 21.873 1.00 85.00 159 LEU A CA 1
ATOM 1247 C C . LEU A 1 159 ? -1.162 -7.013 22.909 1.00 85.00 159 LEU A C 1
ATOM 1249 O O . LEU A 1 159 ? -0.521 -6.171 23.540 1.00 85.00 159 LEU A O 1
ATOM 1253 N N . GLU A 1 160 ? -1.052 -8.326 23.114 1.00 68.00 160 GLU A N 1
ATOM 1254 C CA . GLU A 1 160 ? -0.179 -8.989 24.095 1.00 68.00 160 GLU A CA 1
ATOM 1255 C C . GLU A 1 160 ? 0.982 -9.712 23.408 1.00 68.00 160 GLU A C 1
ATOM 1257 O O . GLU A 1 160 ? 0.735 -10.370 22.370 1.00 68.00 160 GLU A O 1
#

Secondary structure (DSSP, 8-state):
-----PPP----------GGG---EEEEEPTT-TT-EEEEE--S-S-----PPPPP---SSPPPGGGG--EEEEEGGGT-----SS----THHHHHHGGG--TT-EEEEEEEGGGTEEEEEEESTTTT-TTT--STT--HHHHHHHHHH-EEEEEGGG--